Protein AF-A0A2C6L9K5-F1 (afdb_monomer_lite)

Sequence (132 aa):
MHTSPEGTAGSASRPSHSALRTPKPGSLGEHKHLQWDEEIIAEHDLERGTRMKIDEPPTPFHRRDSKDHGVSPAALQQCLEELQMNEQGQALSEAEVREKKRQEFEQRRRQHYNEFDEVKRMRETRQEDDED

Foldseek 3Di:
DDDDDDDPPPDPDDDDPDPPDDDDPPPPDDPDDDDDDVVVVVVVVVVVDDPDDDDDPDDPPPDPPDPDPPCDPVNVVVVVVPFDADPVRHGDDPVVVVVVVVVVVVVVVVVVPPVVVVVVVVVVVVVVVVPD

pLDDT: mean 74.31, std 14.26, range [39.09, 96.12]

Secondary structure (DSSP, 8-state):
------------------S--PPPTT-----PPP---HHHHHHHHHHT------PPPPPTT--TT----PPPHHHHHHHHHTSPBPTTSPBPPHHHHHHHHHHHHHHHHHHH--HHHHHHHHHHHHHHHT--

Organism: NCBI:txid483139

Structure (mmCIF, N/CA/C/O backbone):
data_AF-A0A2C6L9K5-F1
#
_entry.id   AF-A0A2C6L9K5-F1
#
loop_
_atom_site.group_PDB
_atom_site.id
_atom_site.type_symbol
_atom_site.label_atom_id
_atom_site.label_alt_id
_atom_site.label_comp_id
_atom_site.label_asym_id
_atom_site.label_entity_id
_atom_site.label_seq_id
_atom_site.pdbx_PDB_ins_code
_atom_site.Cartn_x
_atom_site.Cartn_y
_atom_site.Cartn_z
_atom_site.occupancy
_atom_site.B_iso_or_equiv
_atom_site.auth_seq_id
_atom_site.auth_comp_id
_atom_site.auth_asym_id
_atom_site.auth_atom_id
_atom_site.pdbx_PDB_model_num
ATOM 1 N N . MET A 1 1 ? -33.932 -58.974 -44.944 1.00 43.41 1 MET A N 1
ATOM 2 C CA . MET A 1 1 ? -33.874 -57.598 -45.475 1.00 43.41 1 MET A CA 1
ATOM 3 C C . MET A 1 1 ? -33.527 -56.698 -44.306 1.00 43.41 1 MET A C 1
ATOM 5 O O . MET A 1 1 ? -34.350 -56.558 -43.416 1.00 43.41 1 MET A O 1
ATOM 9 N N . HIS A 1 2 ? -32.278 -56.240 -44.229 1.00 39.09 2 HIS A N 1
ATOM 10 C CA . HIS A 1 2 ? -31.785 -55.420 -43.122 1.00 39.09 2 HIS A CA 1
ATOM 11 C C . HIS A 1 2 ? -31.795 -53.960 -43.576 1.00 39.09 2 HIS A C 1
ATOM 13 O O . HIS A 1 2 ? -31.129 -53.626 -44.552 1.00 39.09 2 HIS A O 1
ATOM 19 N N . THR A 1 3 ? -32.571 -53.116 -42.904 1.00 48.22 3 THR A N 1
ATOM 20 C CA . THR A 1 3 ? -32.540 -51.662 -43.075 1.00 48.22 3 THR A CA 1
ATOM 21 C C . THR A 1 3 ? -31.701 -51.075 -41.945 1.00 48.22 3 THR A C 1
ATOM 23 O O . THR A 1 3 ? -32.108 -51.124 -40.784 1.00 48.22 3 THR A O 1
ATOM 26 N N . SER A 1 4 ? -30.524 -50.553 -42.277 1.00 45.78 4 SER A N 1
ATOM 27 C CA . SER A 1 4 ? -29.720 -49.729 -41.372 1.00 45.78 4 SER A CA 1
ATOM 28 C C . SER A 1 4 ? -30.392 -48.363 -41.183 1.00 45.78 4 SER A C 1
ATOM 30 O O . SER A 1 4 ? -30.784 -47.765 -42.185 1.00 45.78 4 SER A O 1
ATOM 32 N N . PRO A 1 5 ? -30.506 -47.822 -39.959 1.00 57.69 5 PRO A N 1
ATOM 33 C CA . PRO A 1 5 ? -30.776 -46.405 -39.774 1.00 57.69 5 PRO A CA 1
ATOM 34 C C . PRO A 1 5 ? -29.468 -45.614 -39.929 1.00 57.69 5 PRO A C 1
ATOM 36 O O . PRO A 1 5 ? -28.486 -45.846 -39.225 1.00 57.69 5 PRO A O 1
ATOM 39 N N . GLU A 1 6 ? -29.464 -44.699 -40.892 1.00 43.16 6 GLU A N 1
ATOM 40 C CA . GLU A 1 6 ? -28.398 -43.737 -41.158 1.00 43.16 6 GLU A CA 1
ATOM 41 C C . GLU A 1 6 ? -28.315 -42.732 -39.998 1.00 43.16 6 GLU A C 1
ATOM 43 O O . GLU A 1 6 ? -29.263 -42.002 -39.709 1.00 43.16 6 GLU A O 1
ATOM 48 N N . GLY A 1 7 ? -27.191 -42.734 -39.281 1.00 43.41 7 GLY A N 1
ATOM 49 C CA . GLY A 1 7 ? -26.910 -41.762 -38.232 1.00 43.41 7 GLY A CA 1
ATOM 50 C C . GLY A 1 7 ? -26.453 -40.437 -38.835 1.00 43.41 7 GLY A C 1
ATOM 51 O O . GLY A 1 7 ? -25.311 -40.313 -39.270 1.00 43.41 7 GLY A O 1
ATOM 52 N N . THR A 1 8 ? -27.315 -39.422 -38.816 1.00 45.62 8 THR A N 1
ATOM 53 C CA . THR A 1 8 ? -26.937 -38.022 -39.058 1.00 45.62 8 THR A CA 1
ATOM 54 C C . THR A 1 8 ? -26.063 -37.507 -37.914 1.00 45.62 8 THR A C 1
ATOM 56 O O . THR A 1 8 ? -26.554 -36.983 -36.914 1.00 45.62 8 THR A O 1
ATOM 59 N N . ALA A 1 9 ? -24.746 -37.639 -38.064 1.00 44.59 9 ALA A N 1
ATOM 60 C CA . ALA A 1 9 ? -23.766 -36.941 -37.241 1.00 44.59 9 ALA A CA 1
ATOM 61 C C . ALA A 1 9 ? -23.684 -35.467 -37.680 1.00 44.59 9 ALA A C 1
ATOM 63 O O . ALA A 1 9 ? -22.845 -35.076 -38.490 1.00 44.59 9 ALA A O 1
ATOM 64 N N . GLY A 1 10 ? -24.582 -34.634 -37.148 1.00 43.12 10 GLY A N 1
ATOM 65 C CA . GLY A 1 10 ? -24.447 -33.181 -37.198 1.00 43.12 10 GLY A CA 1
ATOM 66 C C . GLY A 1 10 ? -23.250 -32.747 -36.353 1.00 43.12 10 GLY A C 1
ATOM 67 O O . GLY A 1 10 ? -23.335 -32.673 -35.131 1.00 43.12 10 GLY A O 1
ATOM 68 N N . SER A 1 11 ? -22.119 -32.496 -37.011 1.00 48.31 11 SER A N 1
ATOM 69 C CA . SER A 1 11 ? -20.886 -31.978 -36.416 1.00 48.31 11 SER A CA 1
ATOM 70 C C . SER A 1 11 ? -21.113 -30.585 -35.810 1.00 48.31 11 SER A C 1
ATOM 72 O O . SER A 1 11 ? -21.002 -29.570 -36.498 1.00 48.31 11 SER A O 1
ATOM 74 N N . ALA A 1 12 ? -21.405 -30.518 -34.511 1.00 54.41 12 ALA A N 1
ATOM 75 C CA . ALA A 1 12 ? -21.389 -29.271 -33.754 1.00 54.41 12 ALA A CA 1
ATOM 76 C C . ALA A 1 12 ? -19.933 -28.794 -33.585 1.00 54.41 12 ALA A C 1
ATOM 78 O O . ALA A 1 12 ? -19.200 -29.258 -32.711 1.00 54.41 12 ALA A O 1
ATOM 79 N N . SER A 1 13 ? -19.502 -27.872 -34.450 1.00 61.94 13 SER A N 1
ATOM 80 C CA . SER A 1 13 ? -18.225 -27.164 -34.320 1.00 61.94 13 SER A CA 1
ATOM 81 C C . SER A 1 13 ? -18.200 -26.398 -32.995 1.00 61.94 13 SER A C 1
ATOM 83 O O . SER A 1 13 ? -18.935 -25.426 -32.822 1.00 61.94 13 SER A O 1
ATOM 85 N N . ARG A 1 14 ? -17.352 -26.820 -32.051 1.00 59.69 14 ARG A N 1
ATOM 86 C CA . ARG A 1 14 ? -17.144 -26.099 -30.785 1.00 59.69 14 ARG A CA 1
ATOM 87 C C . ARG A 1 14 ? -16.553 -24.711 -31.088 1.00 59.69 14 ARG A C 1
ATOM 89 O O . ARG A 1 14 ? -15.656 -24.622 -31.928 1.00 59.69 14 ARG A O 1
ATOM 96 N N . PRO A 1 15 ? -17.011 -23.632 -30.432 1.00 63.59 15 PRO A N 1
ATOM 97 C CA . PRO A 1 15 ? -16.429 -22.310 -30.627 1.00 63.59 15 PRO A CA 1
ATOM 98 C C . PRO A 1 15 ? -14.961 -22.305 -30.181 1.00 63.59 15 PRO A C 1
ATOM 100 O O . PRO A 1 15 ? -14.629 -22.682 -29.057 1.00 63.59 15 PRO A O 1
ATOM 103 N N . SER A 1 16 ? -14.065 -21.873 -31.070 1.00 69.00 16 SER A N 1
ATOM 104 C CA . SER A 1 16 ? -12.657 -21.658 -30.747 1.00 69.00 16 SER A CA 1
ATOM 105 C C . SER A 1 16 ? -12.526 -20.400 -29.884 1.00 69.00 16 SER A C 1
ATOM 107 O O . SER A 1 16 ? -12.540 -19.277 -30.393 1.00 69.00 16 SER A O 1
ATOM 109 N N . HIS A 1 17 ? -12.407 -20.569 -28.569 1.00 65.44 17 HIS A N 1
ATOM 110 C CA . HIS A 1 17 ? -12.127 -19.476 -27.639 1.00 65.44 17 HIS A CA 1
ATOM 111 C C . HIS A 1 17 ? -10.640 -19.082 -27.709 1.00 65.44 17 HIS A C 1
ATOM 113 O O . HIS A 1 17 ? -9.873 -19.351 -26.791 1.00 65.44 17 HIS A O 1
ATOM 119 N N . SER A 1 18 ? -10.207 -18.467 -28.816 1.00 77.94 18 SER A N 1
ATOM 120 C CA . SER A 1 18 ? -8.896 -17.810 -28.867 1.00 77.94 18 SER A CA 1
ATOM 121 C C . SER A 1 18 ? -9.002 -16.424 -28.233 1.00 77.94 18 SER A C 1
ATOM 123 O O . SER A 1 18 ? -9.753 -15.572 -28.714 1.00 77.94 18 SER A O 1
ATOM 125 N N . ALA A 1 19 ? -8.243 -16.198 -27.161 1.00 78.44 19 ALA A N 1
ATOM 126 C CA . ALA A 1 19 ? -8.093 -14.881 -26.540 1.00 78.44 19 ALA A CA 1
ATOM 127 C C . ALA A 1 19 ? -7.252 -13.918 -27.402 1.00 78.44 19 ALA A C 1
ATOM 129 O O . ALA A 1 19 ? -7.346 -12.702 -27.250 1.00 78.44 19 ALA A O 1
ATOM 130 N N . LEU A 1 20 ? -6.467 -14.446 -28.347 1.00 78.44 20 LEU A N 1
ATOM 131 C CA . LEU A 1 20 ? -5.682 -13.658 -29.292 1.00 78.44 20 LEU A CA 1
ATOM 132 C C . LEU A 1 20 ? -6.592 -13.193 -30.435 1.00 78.44 20 LEU A C 1
ATOM 134 O O . LEU A 1 20 ? -6.711 -13.851 -31.470 1.00 78.44 20 LEU A O 1
ATOM 138 N N . ARG A 1 21 ? -7.276 -12.067 -30.225 1.00 75.88 21 ARG A N 1
ATOM 139 C CA . ARG A 1 21 ? -8.065 -11.381 -31.254 1.00 75.88 21 ARG A CA 1
ATOM 140 C C . ARG A 1 21 ? -7.282 -10.188 -31.780 1.00 75.88 21 ARG A C 1
ATOM 142 O O . ARG A 1 21 ? -7.051 -9.231 -31.049 1.00 75.88 21 ARG A O 1
ATOM 149 N N . THR A 1 22 ? -6.918 -10.217 -33.056 1.00 75.56 22 THR A N 1
ATOM 150 C CA . THR A 1 22 ? -6.464 -9.017 -33.760 1.00 75.56 22 THR A CA 1
ATOM 151 C C . THR A 1 22 ? -7.696 -8.246 -34.245 1.00 75.56 22 THR A C 1
ATOM 153 O O . THR A 1 22 ? -8.579 -8.834 -34.880 1.00 75.56 22 THR A O 1
ATOM 156 N N . PRO A 1 23 ? -7.839 -6.952 -33.910 1.00 70.88 23 PRO A N 1
ATOM 157 C CA . PRO A 1 23 ? -8.992 -6.179 -34.348 1.00 70.88 23 PRO A CA 1
ATOM 158 C C . PRO A 1 23 ? -8.961 -6.019 -35.872 1.00 70.88 23 PRO A C 1
ATOM 160 O O . PRO A 1 23 ? -7.924 -5.715 -36.462 1.00 70.88 23 PRO A O 1
ATOM 163 N N . LYS A 1 24 ? -10.110 -6.219 -36.525 1.00 75.94 24 LYS A N 1
ATOM 164 C CA . LYS A 1 24 ? -10.254 -5.959 -37.961 1.00 75.94 24 LYS A CA 1
ATOM 165 C C . LYS A 1 24 ? -10.119 -4.447 -38.206 1.00 75.94 24 LYS A C 1
ATOM 167 O O . LYS A 1 24 ? -10.793 -3.684 -37.508 1.00 75.94 24 LYS A O 1
ATOM 172 N N . PRO A 1 25 ? -9.311 -3.990 -39.181 1.00 65.50 25 PRO A N 1
ATOM 173 C CA . PRO A 1 25 ? -9.210 -2.566 -39.493 1.00 65.50 25 PRO A CA 1
ATOM 174 C C . PRO A 1 25 ? -10.597 -2.021 -39.869 1.00 65.50 25 PRO A C 1
ATOM 176 O O . PRO A 1 25 ? -11.270 -2.578 -40.735 1.00 65.50 25 PRO A O 1
ATOM 179 N N . GLY A 1 26 ? -11.045 -0.977 -39.165 1.00 66.00 26 GLY A N 1
ATOM 180 C CA . GLY A 1 26 ? -12.374 -0.366 -39.321 1.00 66.00 26 GLY A CA 1
ATOM 181 C C . GLY A 1 26 ? -13.439 -0.822 -38.314 1.00 66.00 26 GLY A C 1
ATOM 182 O O . GLY A 1 26 ? -14.517 -0.238 -38.270 1.00 66.00 26 GLY A O 1
ATOM 183 N N . SER A 1 27 ? -13.153 -1.818 -37.469 1.00 66.94 27 SER A N 1
ATOM 184 C CA . SER A 1 27 ? -13.991 -2.126 -36.308 1.00 66.94 27 SER A CA 1
ATOM 185 C C . SER A 1 27 ? -13.694 -1.110 -35.205 1.00 66.94 27 SER A C 1
ATOM 187 O O . SER A 1 27 ? -12.726 -1.287 -34.466 1.00 66.94 27 SER A O 1
ATOM 189 N N . LEU A 1 28 ? -14.526 -0.072 -35.067 1.00 61.03 28 LEU A N 1
ATOM 190 C CA . LEU A 1 28 ? -14.661 0.679 -33.812 1.00 61.03 28 LEU A CA 1
ATOM 191 C C . LEU A 1 28 ? -15.191 -0.309 -32.769 1.00 61.03 28 LEU A C 1
ATOM 193 O O . LEU A 1 28 ? -16.396 -0.455 -32.591 1.00 61.03 28 LEU A O 1
ATOM 197 N N . GLY A 1 29 ? -14.289 -1.104 -32.191 1.00 64.56 29 GLY A N 1
ATOM 198 C CA . GLY A 1 29 ? -14.646 -2.042 -31.140 1.00 64.56 29 GLY A CA 1
ATOM 199 C C . GLY A 1 29 ? -15.330 -1.259 -30.032 1.00 64.56 29 GLY A C 1
ATOM 200 O O . GLY A 1 29 ? -14.824 -0.211 -29.635 1.00 64.56 29 GLY A O 1
ATOM 201 N N . GLU A 1 30 ? -16.481 -1.743 -29.567 1.00 72.12 30 GLU A N 1
ATOM 202 C CA . GLU A 1 30 ? -17.107 -1.200 -28.366 1.00 72.12 30 GLU A CA 1
ATOM 203 C C . GLU A 1 30 ? -16.038 -1.123 -27.275 1.00 72.12 30 GLU A C 1
ATOM 205 O O . GLU A 1 30 ? -15.445 -2.139 -26.891 1.00 72.12 30 GLU A O 1
ATOM 210 N N . HIS A 1 31 ? -15.739 0.095 -26.830 1.00 73.31 31 HIS A N 1
ATOM 211 C CA . HIS A 1 31 ? -14.785 0.331 -25.761 1.00 73.31 31 HIS A CA 1
ATOM 212 C C . HIS A 1 31 ? -15.416 -0.170 -24.467 1.00 73.31 31 HIS A C 1
ATOM 214 O O . HIS A 1 31 ? -16.125 0.555 -23.776 1.00 73.31 31 HIS A O 1
ATOM 220 N N . LYS A 1 32 ? -15.199 -1.447 -24.160 1.00 80.69 32 LYS A N 1
ATOM 221 C CA . LYS A 1 32 ? -15.595 -2.007 -22.873 1.00 80.69 32 LYS A CA 1
ATOM 222 C C . LYS A 1 32 ? -14.782 -1.312 -21.790 1.00 80.69 32 LYS A C 1
ATOM 224 O O . LYS A 1 32 ? -13.557 -1.230 -21.884 1.00 80.69 32 LYS A O 1
ATOM 229 N N . HIS A 1 33 ? -15.471 -0.807 -20.780 1.00 86.00 33 HIS A N 1
ATOM 230 C CA . HIS A 1 33 ? -14.841 -0.214 -19.612 1.00 86.00 33 HIS A CA 1
ATOM 231 C C . HIS A 1 33 ? -14.578 -1.296 -18.567 1.00 86.00 33 HIS A C 1
ATOM 233 O O . HIS A 1 33 ? -15.354 -2.243 -18.434 1.00 86.00 33 HIS A O 1
ATOM 239 N N . LEU A 1 34 ? -13.461 -1.170 -17.854 1.00 90.94 34 LEU A N 1
ATOM 240 C CA . LEU A 1 34 ? -13.119 -2.069 -16.759 1.00 90.94 34 LEU A CA 1
ATOM 241 C C . LEU A 1 34 ? -14.087 -1.8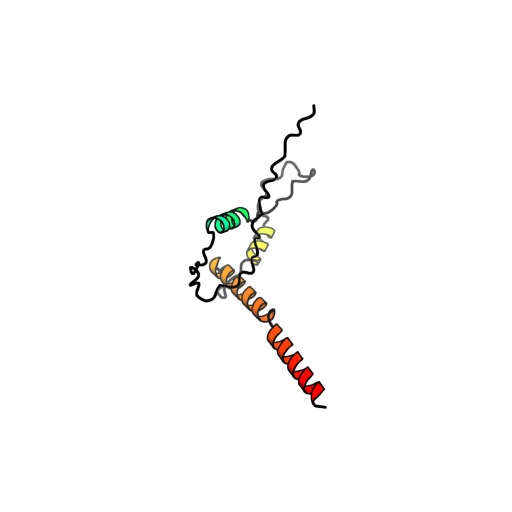23 -15.596 1.00 90.94 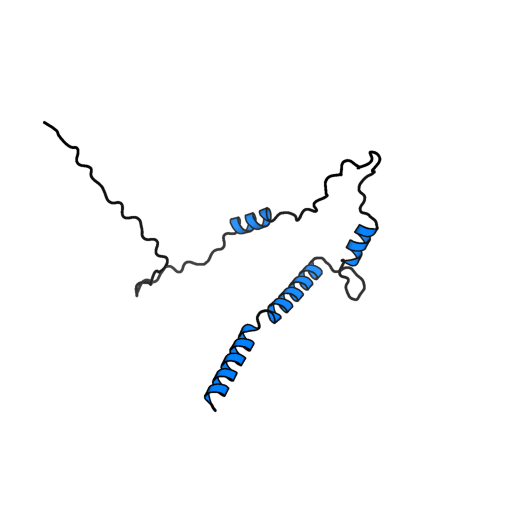34 LEU A C 1
ATOM 243 O O . LEU A 1 34 ? -14.261 -0.681 -15.175 1.00 90.94 34 LEU A O 1
ATOM 247 N N . GLN A 1 35 ? -14.708 -2.891 -15.099 1.00 91.62 35 GLN A N 1
ATOM 248 C CA . GLN A 1 35 ? -15.549 -2.877 -13.905 1.00 91.62 35 GLN A CA 1
ATOM 249 C C . GLN A 1 35 ? -14.999 -3.896 -12.912 1.00 91.62 35 GLN A C 1
ATOM 251 O O . GLN A 1 35 ? -14.582 -4.984 -13.313 1.00 91.62 35 GLN A O 1
ATOM 256 N N . TRP A 1 36 ? -14.966 -3.513 -11.640 1.00 93.44 36 TRP A N 1
ATOM 257 C CA . TRP A 1 36 ? -14.613 -4.407 -10.546 1.00 93.44 36 TRP A CA 1
ATOM 258 C C . TRP A 1 36 ? -15.864 -5.121 -10.051 1.00 93.44 36 TRP A C 1
ATOM 260 O O . TRP A 1 36 ? -16.953 -4.548 -10.047 1.00 93.44 36 TRP A O 1
ATOM 270 N N . ASP A 1 37 ? -15.692 -6.376 -9.657 1.00 93.06 37 ASP A N 1
ATOM 271 C CA . ASP A 1 37 ? -16.745 -7.157 -9.026 1.00 93.06 37 ASP A CA 1
ATOM 272 C C . ASP A 1 37 ? -16.702 -6.914 -7.512 1.00 93.06 37 ASP A C 1
ATOM 274 O O . ASP A 1 37 ? -15.940 -7.550 -6.781 1.00 93.06 37 ASP A O 1
ATOM 278 N N . GLU A 1 38 ? -17.461 -5.913 -7.063 1.00 94.75 38 GLU A N 1
ATOM 279 C CA . GLU A 1 38 ? -17.497 -5.492 -5.657 1.00 94.75 38 GLU A CA 1
ATOM 280 C C . GLU A 1 38 ? -18.072 -6.579 -4.736 1.00 94.75 38 GLU A C 1
ATOM 282 O O . GLU A 1 38 ? -17.701 -6.643 -3.564 1.00 94.75 38 GLU A O 1
ATOM 287 N N . GLU A 1 39 ? -18.940 -7.457 -5.253 1.00 90.19 39 GLU A N 1
ATOM 288 C CA . GLU A 1 39 ? -19.528 -8.555 -4.479 1.00 90.19 39 GLU A CA 1
ATOM 289 C C . GLU A 1 39 ? -18.449 -9.584 -4.125 1.00 90.19 39 GLU A C 1
ATOM 291 O O . GLU A 1 39 ? -18.266 -9.899 -2.950 1.00 90.19 39 GLU A O 1
ATOM 296 N N . ILE A 1 40 ? -17.638 -10.000 -5.105 1.00 87.44 40 ILE A N 1
ATOM 297 C CA . ILE A 1 40 ? -16.519 -10.934 -4.882 1.00 87.44 40 ILE A CA 1
ATOM 298 C C . ILE A 1 40 ? -15.452 -10.332 -3.956 1.00 87.44 40 ILE A C 1
ATOM 300 O O . ILE A 1 40 ? -14.867 -11.030 -3.122 1.00 87.44 40 ILE A O 1
ATOM 304 N N . ILE A 1 41 ? -15.172 -9.034 -4.090 1.00 85.44 41 ILE A N 1
ATOM 305 C CA . ILE A 1 41 ? -14.205 -8.350 -3.220 1.00 85.44 41 ILE A CA 1
ATOM 306 C C . ILE A 1 41 ? -14.714 -8.336 -1.771 1.00 85.44 41 ILE A C 1
ATOM 308 O O . ILE A 1 41 ? -13.954 -8.660 -0.855 1.00 85.44 41 ILE A O 1
ATOM 312 N N . ALA A 1 42 ? -15.994 -8.022 -1.561 1.00 85.94 42 ALA A N 1
ATOM 313 C CA . ALA A 1 42 ? -16.608 -8.027 -0.238 1.00 85.94 42 ALA A CA 1
ATOM 314 C C . ALA A 1 42 ? -16.668 -9.437 0.375 1.00 85.94 42 ALA A C 1
ATOM 316 O O . ALA A 1 42 ? -16.379 -9.598 1.562 1.00 85.94 42 ALA A O 1
ATOM 317 N N . GLU A 1 43 ? -16.985 -10.461 -0.424 1.00 84.81 43 GLU A N 1
ATOM 318 C CA . GLU A 1 43 ? -16.965 -11.867 -0.000 1.00 84.81 43 GLU A CA 1
ATOM 319 C C . GLU A 1 43 ? -15.579 -12.278 0.504 1.00 84.81 43 GLU A C 1
ATOM 321 O O . GLU A 1 43 ? -15.450 -12.809 1.608 1.00 84.81 43 GLU A O 1
ATOM 326 N N . HIS A 1 44 ? -14.519 -11.953 -0.238 1.00 80.00 44 HIS A N 1
ATOM 327 C CA . HIS A 1 44 ? -13.157 -12.269 0.184 1.00 80.00 44 HIS A CA 1
ATOM 328 C C . HIS A 1 44 ? -12.707 -11.513 1.440 1.00 80.00 44 HIS A C 1
ATOM 330 O O . HIS A 1 44 ? -11.952 -12.069 2.245 1.00 80.00 44 HIS A O 1
ATOM 336 N N . ASP A 1 45 ? -13.154 -10.275 1.641 1.00 78.56 45 ASP A N 1
ATOM 337 C CA . ASP A 1 45 ? -12.854 -9.525 2.864 1.00 78.56 45 ASP A CA 1
ATOM 338 C C . ASP A 1 45 ? -13.573 -10.110 4.093 1.00 78.56 45 ASP A C 1
ATOM 340 O O . ASP A 1 45 ? -13.009 -10.110 5.191 1.00 78.56 45 ASP A O 1
ATOM 344 N N . LEU A 1 46 ? -14.765 -10.687 3.913 1.00 77.69 46 LEU A N 1
ATOM 345 C CA . LEU A 1 46 ? -15.489 -11.424 4.955 1.00 77.69 46 LEU A CA 1
ATOM 346 C C . LEU A 1 46 ? -14.845 -12.793 5.243 1.00 77.69 46 LEU A C 1
ATOM 348 O O . LEU A 1 46 ? -14.664 -13.163 6.406 1.00 77.69 46 LEU A O 1
ATOM 352 N N . GLU A 1 47 ? -14.459 -13.534 4.201 1.00 65.25 47 GLU A N 1
ATOM 353 C CA . GLU A 1 47 ? -13.867 -14.877 4.302 1.00 65.25 47 GLU A CA 1
ATOM 354 C C . GLU A 1 47 ? -12.434 -14.883 4.845 1.00 65.25 47 GLU A C 1
ATOM 356 O O . GLU A 1 47 ? -11.999 -15.878 5.430 1.00 65.25 47 GLU A O 1
ATOM 361 N N . ARG A 1 48 ? -11.693 -13.773 4.717 1.00 66.19 48 ARG A N 1
ATOM 362 C CA . ARG A 1 48 ? -10.371 -13.623 5.354 1.00 66.19 48 ARG A CA 1
ATOM 363 C C . ARG A 1 48 ? -10.434 -13.670 6.887 1.00 66.19 48 ARG A C 1
ATOM 365 O O . ARG A 1 48 ? -9.412 -13.967 7.508 1.00 66.19 48 ARG A O 1
ATOM 372 N N . GLY A 1 49 ? -11.622 -13.461 7.469 1.00 65.12 49 GLY A N 1
ATOM 373 C CA . GLY A 1 49 ? -11.961 -13.743 8.864 1.00 65.12 49 GLY A CA 1
ATOM 374 C C . GLY A 1 49 ? -11.308 -12.829 9.910 1.00 65.12 49 GLY A C 1
ATOM 375 O O . GLY A 1 49 ? -10.331 -12.121 9.666 1.00 65.12 49 GLY A O 1
ATOM 376 N N . THR A 1 50 ? -11.829 -12.868 11.142 1.00 63.50 50 THR A N 1
ATOM 377 C CA . THR A 1 50 ? -11.118 -12.350 12.321 1.00 63.50 50 THR A CA 1
ATOM 378 C C . THR A 1 50 ? -9.940 -13.277 12.599 1.00 63.50 50 THR A C 1
ATOM 380 O O . THR A 1 50 ? -10.126 -14.476 12.797 1.00 63.50 50 THR A O 1
ATOM 383 N N . ARG A 1 51 ? -8.715 -12.751 12.629 1.00 64.19 51 ARG A N 1
ATOM 384 C CA . ARG A 1 51 ? -7.526 -13.515 13.028 1.00 64.19 51 ARG A CA 1
ATOM 385 C C . ARG A 1 51 ? -7.692 -13.990 14.481 1.00 64.19 51 ARG A C 1
ATOM 387 O O . ARG A 1 51 ? -7.381 -13.252 15.411 1.00 64.19 51 ARG A O 1
ATOM 394 N N . MET A 1 52 ? -8.216 -15.200 14.671 1.00 68.31 52 MET A N 1
ATOM 395 C CA . MET A 1 52 ? -8.446 -15.803 15.986 1.00 68.31 52 MET A CA 1
ATOM 396 C C . MET A 1 52 ? -7.116 -16.059 16.703 1.00 68.31 52 MET A C 1
ATOM 398 O O . MET A 1 52 ? -6.148 -16.506 16.083 1.00 68.31 52 MET A O 1
ATOM 402 N N . LYS A 1 53 ? -7.073 -15.829 18.022 1.00 64.31 53 LYS A N 1
ATOM 403 C CA . LYS A 1 53 ? -6.050 -16.451 18.871 1.00 64.31 53 LYS A CA 1
ATOM 404 C C . LYS A 1 53 ? -6.480 -17.891 19.124 1.00 64.31 53 LYS A C 1
ATOM 406 O O . LYS A 1 53 ? -7.615 -18.136 19.520 1.00 64.31 53 LYS A O 1
ATOM 411 N N . ILE A 1 54 ? -5.601 -18.832 18.805 1.00 68.88 54 ILE A N 1
ATOM 412 C CA . ILE A 1 54 ? -5.841 -20.245 19.074 1.00 68.88 54 ILE A CA 1
ATOM 413 C C . ILE A 1 54 ? -5.385 -20.475 20.510 1.00 68.88 54 ILE A C 1
ATOM 415 O O . ILE A 1 54 ? -4.184 -20.485 20.771 1.00 68.88 54 ILE A O 1
ATOM 419 N N . ASP A 1 55 ? -6.337 -20.613 21.424 1.00 68.56 55 ASP A N 1
ATOM 420 C CA . ASP A 1 55 ? -6.045 -21.078 22.774 1.00 68.56 55 ASP A CA 1
ATOM 421 C C . ASP A 1 55 ? -5.944 -22.606 22.731 1.00 68.56 55 ASP A C 1
ATOM 423 O O . ASP A 1 55 ? -6.871 -23.300 22.301 1.00 68.56 55 ASP A O 1
ATOM 427 N N . GLU A 1 56 ? -4.777 -23.135 23.099 1.00 75.50 56 GLU A N 1
ATOM 428 C CA . GLU A 1 56 ? -4.533 -24.576 23.114 1.00 75.50 56 GLU A CA 1
ATOM 429 C C . GLU A 1 56 ? -5.504 -25.283 24.069 1.00 75.50 56 GLU A C 1
ATOM 431 O O . GLU A 1 56 ? -5.823 -24.754 25.141 1.00 75.50 56 GLU A O 1
ATOM 436 N N . PRO A 1 57 ? -5.975 -26.495 23.726 1.00 69.75 57 PRO A N 1
ATOM 437 C CA . PRO A 1 57 ? -6.882 -27.208 24.600 1.00 69.75 57 PRO A CA 1
ATOM 438 C C . PRO A 1 57 ? -6.192 -27.528 25.932 1.00 69.75 57 PRO A C 1
ATOM 440 O O . PRO A 1 57 ? -5.020 -27.925 25.949 1.00 69.75 57 PRO A O 1
ATOM 443 N N . PRO A 1 58 ? -6.921 -27.420 27.056 1.00 70.75 58 PRO A N 1
ATOM 444 C CA . PRO A 1 58 ? -6.377 -27.758 28.351 1.00 70.75 58 PRO A CA 1
ATOM 445 C C . PRO A 1 58 ? -5.923 -29.216 28.357 1.00 70.75 58 PRO A C 1
ATOM 447 O O . PRO A 1 58 ? -6.709 -30.149 28.181 1.00 70.75 58 PRO A O 1
ATOM 450 N N . THR A 1 59 ? -4.622 -29.414 28.548 1.00 72.44 59 THR A N 1
ATOM 451 C CA . THR A 1 59 ? -4.028 -30.748 28.629 1.00 72.44 59 THR A CA 1
ATOM 452 C C . THR A 1 59 ? -4.635 -31.536 29.802 1.00 72.44 59 THR A C 1
ATOM 454 O O . THR A 1 59 ? -5.068 -30.923 30.783 1.00 72.44 59 THR A O 1
ATOM 457 N N . PRO A 1 60 ? -4.629 -32.885 29.776 1.00 77.81 60 PRO A N 1
ATOM 458 C CA . PRO A 1 60 ? -5.213 -33.736 30.828 1.00 77.81 60 PRO A CA 1
ATOM 459 C C . PRO A 1 60 ? -4.700 -33.502 32.263 1.00 77.81 60 PRO A C 1
ATOM 461 O O . PRO A 1 60 ? -5.243 -34.065 33.210 1.00 77.81 60 PRO A O 1
ATOM 464 N N . PHE A 1 61 ? -3.667 -32.674 32.439 1.00 64.38 61 PHE A N 1
ATOM 465 C CA . PHE A 1 61 ? -3.133 -32.243 33.730 1.00 64.38 61 PHE A CA 1
ATOM 466 C C . PHE A 1 61 ? -3.716 -30.907 34.235 1.00 64.38 61 PHE A C 1
ATOM 468 O O . PHE A 1 61 ? -3.248 -30.393 35.253 1.00 64.38 61 PHE A O 1
ATOM 475 N N . HIS A 1 62 ? -4.730 -30.335 33.571 1.00 68.12 62 HIS A N 1
ATOM 476 C CA . HIS A 1 62 ? -5.446 -29.157 34.070 1.00 68.12 62 HIS A CA 1
ATOM 477 C C . HIS A 1 62 ? -6.129 -29.468 35.410 1.00 68.12 62 HIS A C 1
ATOM 479 O O . HIS A 1 62 ? -7.066 -30.266 35.490 1.00 68.12 62 HIS A O 1
ATOM 485 N N . ARG A 1 63 ? -5.637 -28.854 36.494 1.00 64.06 63 ARG A N 1
ATOM 486 C CA . ARG A 1 63 ? -6.192 -29.040 37.841 1.00 64.06 63 ARG A CA 1
ATOM 487 C C . ARG A 1 63 ? -7.542 -28.324 37.961 1.00 64.06 63 ARG A C 1
ATOM 489 O O . ARG A 1 63 ? -7.691 -27.197 37.498 1.00 64.06 63 ARG A O 1
ATOM 496 N N . ARG A 1 64 ? -8.518 -28.986 38.596 1.00 56.38 64 ARG A N 1
ATOM 497 C CA . ARG A 1 64 ? -9.946 -28.594 38.690 1.00 56.38 64 ARG A CA 1
ATOM 498 C C . ARG A 1 64 ? -10.237 -27.283 39.449 1.00 56.38 64 ARG A C 1
ATOM 500 O O . ARG A 1 64 ? -11.396 -26.922 39.602 1.00 56.38 64 ARG A O 1
ATOM 507 N N . ASP A 1 65 ? -9.219 -26.580 39.919 1.00 61.53 65 ASP A N 1
ATOM 508 C CA . ASP A 1 65 ? -9.272 -25.338 40.696 1.00 61.53 65 ASP A CA 1
ATOM 509 C C . ASP A 1 65 ? -8.777 -24.104 39.918 1.00 61.53 65 ASP A C 1
ATOM 511 O O . ASP A 1 65 ? -8.633 -23.019 40.488 1.00 61.53 65 ASP A O 1
ATOM 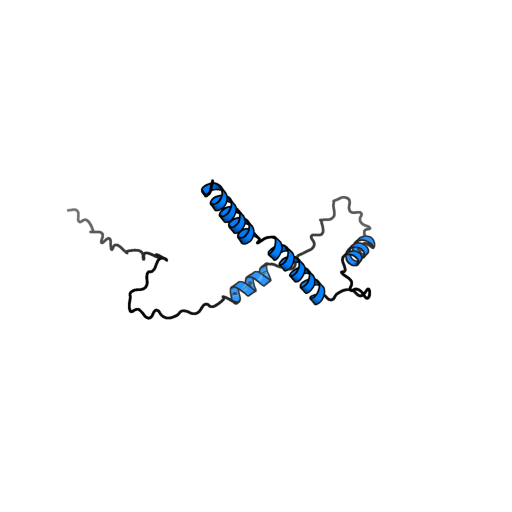515 N N . SER A 1 66 ? -8.550 -24.237 38.608 1.00 54.50 66 SER A N 1
ATOM 516 C CA . SER A 1 66 ? -8.151 -23.123 37.747 1.00 54.50 66 SER A CA 1
ATOM 517 C C . SER A 1 66 ? -9.319 -22.145 37.550 1.00 54.50 66 SER A C 1
ATOM 519 O O . SER A 1 66 ? -10.169 -22.303 36.677 1.00 54.50 66 SER A O 1
ATOM 521 N N . LYS A 1 67 ? -9.364 -21.130 38.425 1.00 56.75 67 LYS A N 1
ATOM 522 C CA . LYS A 1 67 ? -10.049 -19.851 38.199 1.00 56.75 67 LYS A CA 1
ATOM 523 C C . LYS A 1 67 ? -9.732 -19.363 36.790 1.00 56.75 67 LYS A C 1
ATOM 525 O O . LYS A 1 67 ? -8.582 -19.480 36.379 1.00 56.75 67 LYS A O 1
ATOM 530 N N . ASP A 1 68 ? -10.765 -18.828 36.142 1.00 54.28 68 ASP A N 1
ATOM 531 C CA . ASP A 1 68 ? -10.734 -17.798 35.101 1.00 54.28 68 ASP A CA 1
ATOM 532 C C . ASP A 1 68 ? -9.334 -17.539 34.533 1.00 54.28 68 ASP A C 1
ATOM 534 O O . ASP A 1 68 ? -8.460 -17.049 35.255 1.00 54.28 68 ASP A O 1
ATOM 538 N N . HIS A 1 69 ? -9.114 -17.880 33.261 1.00 55.09 69 HIS A N 1
ATOM 539 C CA . HIS A 1 69 ? -7.871 -17.575 32.554 1.00 55.09 69 HIS A CA 1
ATOM 540 C C . HIS A 1 69 ? -7.754 -16.055 32.370 1.00 55.09 69 HIS A C 1
ATOM 542 O O . HIS A 1 69 ? -7.911 -15.513 31.280 1.00 55.09 69 HIS A O 1
ATOM 548 N N . GLY A 1 70 ? -7.486 -15.356 33.469 1.00 56.97 70 GLY A N 1
ATOM 549 C CA . GLY A 1 70 ? -7.120 -13.962 33.479 1.00 56.97 70 GLY A CA 1
ATOM 550 C C . GLY A 1 70 ? -5.854 -13.796 32.656 1.00 56.97 70 GLY A C 1
ATOM 551 O O . GLY A 1 70 ? -4.919 -14.599 32.738 1.00 56.97 70 GLY A O 1
ATOM 552 N N . VAL A 1 71 ? -5.836 -12.741 31.849 1.00 60.88 71 VAL A N 1
ATOM 553 C CA . VAL A 1 71 ? -4.662 -12.345 31.078 1.00 60.88 71 VAL A CA 1
ATOM 554 C C . VAL A 1 71 ? -3.511 -12.171 32.064 1.00 60.88 71 VAL A C 1
ATOM 556 O O . VAL A 1 71 ? -3.615 -11.387 33.012 1.00 60.88 71 VAL A O 1
ATOM 559 N N . SER A 1 72 ? -2.437 -12.948 31.895 1.00 74.12 72 SER A N 1
ATOM 560 C CA . SER A 1 72 ? -1.331 -12.902 32.847 1.00 74.12 72 SER A CA 1
ATOM 561 C C . SER A 1 72 ? -0.748 -11.482 32.880 1.00 74.12 72 SER A C 1
ATOM 563 O O . SER A 1 72 ? -0.689 -10.824 31.835 1.00 74.12 72 SER A O 1
ATOM 565 N N . PRO A 1 73 ? -0.283 -10.992 34.042 1.00 74.38 73 PRO A N 1
ATOM 566 C CA . PRO A 1 73 ? 0.370 -9.688 34.120 1.00 74.38 73 PRO A CA 1
ATOM 567 C C . PRO A 1 73 ? 1.514 -9.542 33.107 1.00 74.38 73 PRO A C 1
ATOM 569 O O . PRO A 1 73 ? 1.700 -8.474 32.539 1.00 74.38 73 PRO A O 1
ATOM 572 N N . ALA A 1 74 ? 2.219 -10.637 32.808 1.00 73.69 74 ALA A N 1
ATOM 573 C CA . ALA A 1 74 ? 3.263 -10.674 31.790 1.00 73.69 74 ALA A CA 1
ATOM 574 C C . ALA A 1 74 ? 2.714 -10.549 30.357 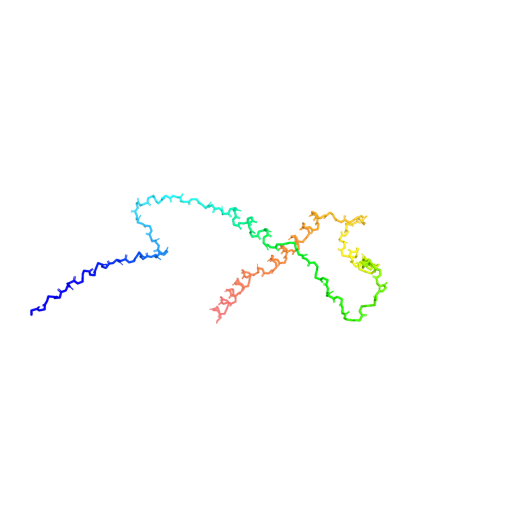1.00 73.69 74 ALA A C 1
ATOM 576 O O . ALA A 1 74 ? 3.296 -9.840 29.545 1.00 73.69 74 ALA A O 1
ATOM 577 N N . ALA A 1 75 ? 1.583 -11.189 30.043 1.00 73.00 75 ALA A N 1
ATOM 578 C CA . ALA A 1 75 ? 0.938 -11.068 28.735 1.00 73.00 75 ALA A CA 1
ATOM 579 C C . ALA A 1 75 ? 0.386 -9.650 28.503 1.00 73.00 75 ALA A C 1
ATOM 581 O O . ALA A 1 75 ? 0.484 -9.121 27.397 1.00 73.00 75 ALA A O 1
ATOM 582 N N . LEU A 1 76 ? -0.139 -9.010 29.554 1.00 73.44 76 LEU A N 1
ATOM 583 C CA . LEU A 1 76 ? -0.505 -7.591 29.531 1.00 73.44 76 LEU A CA 1
ATOM 584 C C . LEU A 1 76 ? 0.721 -6.695 29.346 1.00 73.44 76 LEU A C 1
ATOM 586 O O . LEU A 1 76 ? 0.669 -5.760 28.553 1.00 73.44 76 LEU A O 1
ATOM 590 N N . GLN A 1 77 ? 1.824 -6.999 30.030 1.00 74.38 77 GLN A N 1
ATOM 591 C CA . GLN A 1 77 ? 3.064 -6.237 29.913 1.00 74.38 77 GLN A CA 1
ATOM 592 C C . GLN A 1 77 ? 3.684 -6.342 28.515 1.00 74.38 77 GLN A C 1
ATOM 594 O O . GLN A 1 77 ? 4.088 -5.329 27.960 1.00 74.38 77 GLN A O 1
ATOM 599 N N . GLN A 1 78 ? 3.653 -7.521 27.896 1.00 73.56 78 GLN A N 1
ATOM 600 C CA . GLN A 1 78 ? 4.103 -7.709 26.517 1.00 73.56 78 GLN A CA 1
ATOM 601 C C . GLN A 1 78 ? 3.229 -6.938 25.515 1.00 73.56 78 GLN A C 1
ATOM 603 O O . GLN A 1 78 ? 3.748 -6.294 24.608 1.00 73.56 78 GLN A O 1
ATOM 608 N N . CYS A 1 79 ? 1.904 -6.940 25.703 1.00 65.56 79 CYS A N 1
ATOM 609 C CA . CYS A 1 79 ? 1.008 -6.125 24.876 1.00 65.56 79 CYS A CA 1
ATOM 610 C C . CYS A 1 79 ? 1.278 -4.624 25.058 1.00 65.56 79 CYS A C 1
ATOM 612 O O . CYS A 1 79 ? 1.162 -3.865 24.102 1.00 65.56 79 CYS A O 1
ATOM 614 N N . LEU A 1 80 ? 1.638 -4.201 26.272 1.00 70.31 80 LEU A N 1
ATOM 615 C CA . LEU A 1 80 ? 1.972 -2.815 26.584 1.00 70.31 80 LEU A CA 1
ATOM 616 C C . LEU A 1 80 ? 3.317 -2.393 25.968 1.00 70.31 80 LEU A C 1
ATOM 618 O O . LEU A 1 80 ? 3.430 -1.268 25.498 1.00 70.31 80 LEU A O 1
ATOM 622 N N . GLU A 1 81 ? 4.308 -3.284 25.924 1.00 66.25 81 GLU A N 1
ATOM 623 C CA . GLU A 1 81 ? 5.605 -3.042 25.271 1.00 66.25 81 GLU A CA 1
ATOM 624 C C . GLU A 1 81 ? 5.494 -2.982 23.737 1.00 66.25 81 GLU A C 1
ATOM 626 O O . GLU A 1 81 ? 6.245 -2.251 23.093 1.00 66.25 81 GLU A O 1
ATOM 631 N N . GLU A 1 82 ? 4.535 -3.698 23.140 1.00 65.56 82 GLU A N 1
ATOM 632 C CA . GLU A 1 82 ? 4.250 -3.633 21.698 1.00 65.56 82 GLU A CA 1
ATOM 633 C C . GLU A 1 82 ? 3.460 -2.378 21.279 1.00 65.56 82 GLU A C 1
ATOM 635 O O . GLU A 1 82 ? 3.380 -2.074 20.080 1.00 65.56 82 GLU A O 1
ATOM 640 N N . LEU A 1 83 ? 2.892 -1.622 22.229 1.00 69.44 83 LEU A N 1
ATOM 641 C CA . LEU A 1 83 ? 2.244 -0.349 21.922 1.00 69.44 83 LEU A CA 1
ATOM 642 C C . LEU A 1 83 ? 3.289 0.654 21.446 1.00 69.44 83 LEU A C 1
ATOM 644 O O . LEU A 1 83 ? 4.154 1.117 22.188 1.00 69.44 83 LEU A O 1
ATOM 648 N N . GLN A 1 84 ? 3.173 1.037 20.181 1.00 69.31 84 GLN A N 1
ATOM 649 C CA . GLN A 1 84 ? 3.994 2.095 19.624 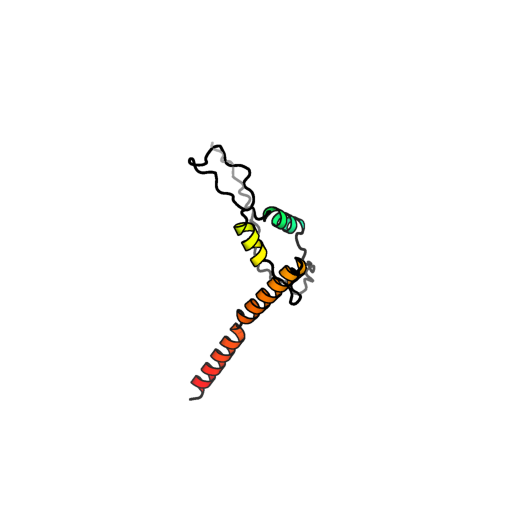1.00 69.31 84 GLN A CA 1
ATOM 650 C C . GLN A 1 84 ? 3.547 3.421 20.241 1.00 69.31 84 GLN A C 1
ATOM 652 O O . GLN A 1 84 ? 2.393 3.814 20.090 1.00 69.31 84 GLN A O 1
ATOM 657 N N . MET A 1 85 ? 4.449 4.090 20.954 1.00 80.00 85 MET A N 1
ATOM 658 C CA . MET A 1 85 ? 4.203 5.408 21.532 1.00 80.00 85 MET A CA 1
ATOM 659 C C . MET A 1 85 ? 4.766 6.514 20.639 1.00 80.00 85 MET A C 1
ATOM 661 O O . MET A 1 85 ? 5.758 6.313 19.935 1.00 80.00 85 MET A O 1
ATOM 665 N N . ASN A 1 86 ? 4.120 7.677 20.657 1.00 77.00 86 ASN A N 1
ATOM 666 C CA . ASN A 1 86 ? 4.655 8.901 20.074 1.00 77.00 86 ASN A CA 1
ATOM 667 C C . ASN A 1 86 ? 5.760 9.497 20.965 1.00 77.00 86 ASN A C 1
ATOM 669 O O . ASN A 1 86 ? 5.999 9.050 22.088 1.00 77.00 86 ASN A O 1
ATOM 673 N N . GLU A 1 87 ? 6.429 10.539 20.473 1.00 79.25 87 GLU A N 1
ATOM 674 C CA . GLU A 1 87 ? 7.525 11.205 21.193 1.00 79.25 87 GLU A CA 1
ATOM 675 C C . GLU A 1 87 ? 7.083 11.850 22.521 1.00 79.25 87 GLU A C 1
ATOM 677 O O . GLU A 1 87 ? 7.914 12.092 23.393 1.00 79.25 87 GLU A O 1
ATOM 682 N N . GLN A 1 88 ? 5.779 12.088 22.713 1.00 79.38 88 GLN A N 1
ATOM 683 C CA . GLN A 1 88 ? 5.206 12.581 23.970 1.00 79.38 88 GLN A CA 1
ATOM 684 C C . GLN A 1 88 ? 4.859 11.463 24.973 1.00 79.38 88 GLN A C 1
ATOM 686 O O . GLN A 1 88 ? 4.306 11.748 26.035 1.00 79.38 88 GLN A O 1
ATOM 691 N N . GLY A 1 89 ? 5.168 10.198 24.662 1.00 78.75 89 GLY A N 1
ATOM 692 C CA . GLY A 1 89 ? 4.888 9.050 25.530 1.00 78.75 89 GLY A CA 1
ATOM 693 C C . GLY A 1 89 ? 3.416 8.624 25.555 1.00 78.75 89 GLY A C 1
ATOM 694 O O . GLY A 1 89 ? 2.989 7.938 26.481 1.00 78.75 89 GLY A O 1
ATOM 695 N N . GLN A 1 90 ? 2.621 9.034 24.564 1.00 79.50 90 GLN A N 1
ATOM 696 C CA . GLN A 1 90 ? 1.236 8.594 24.390 1.00 79.50 90 GLN A CA 1
ATOM 697 C C . GLN A 1 90 ? 1.182 7.445 23.381 1.00 79.50 90 GLN A C 1
ATOM 699 O O . GLN A 1 90 ? 1.933 7.437 22.408 1.00 79.50 90 GLN A O 1
ATOM 704 N N . ALA A 1 91 ? 0.285 6.479 23.583 1.00 80.44 91 ALA A N 1
ATOM 705 C CA . ALA A 1 91 ? 0.065 5.419 22.602 1.00 80.44 91 ALA A CA 1
ATOM 706 C C . ALA A 1 91 ? -0.415 6.014 21.267 1.00 80.44 91 ALA A C 1
ATOM 708 O O . ALA A 1 91 ? -1.327 6.843 21.253 1.00 80.44 91 ALA A O 1
ATOM 709 N N . LEU A 1 92 ? 0.192 5.581 20.160 1.00 80.75 92 LEU A N 1
ATOM 710 C CA . LEU A 1 92 ? -0.259 5.927 18.817 1.00 80.75 92 LEU A CA 1
ATOM 711 C C . LEU A 1 92 ? -1.669 5.385 18.595 1.00 80.75 92 LEU A C 1
ATOM 713 O O . LEU A 1 92 ? -1.996 4.261 18.988 1.00 80.75 92 LEU A O 1
ATOM 717 N N . SER A 1 93 ? -2.498 6.175 17.926 1.00 85.56 93 SER A N 1
ATOM 718 C CA . SER A 1 93 ? -3.800 5.715 17.466 1.00 85.56 93 SER A CA 1
ATOM 719 C C . SER A 1 93 ? -3.648 4.567 16.467 1.00 85.56 93 SER A C 1
ATOM 721 O O . SER A 1 93 ? -2.632 4.417 15.785 1.00 85.56 93 SER A O 1
ATOM 723 N N . 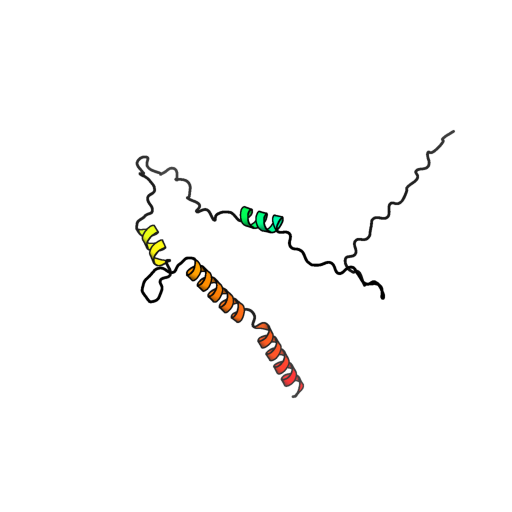GLU A 1 94 ? -4.695 3.760 16.321 1.00 79.19 94 GLU A N 1
ATOM 724 C CA . GLU A 1 94 ? -4.710 2.667 15.346 1.00 79.19 94 GLU A CA 1
ATOM 725 C C . GLU A 1 94 ? -4.451 3.161 13.910 1.00 79.19 94 GLU A C 1
ATOM 727 O O . GLU A 1 94 ? -3.761 2.500 13.130 1.00 79.19 94 GLU A O 1
ATOM 732 N N . ALA A 1 95 ? -4.939 4.362 13.581 1.00 83.81 95 ALA A N 1
ATOM 733 C CA . ALA A 1 95 ? -4.675 5.017 12.305 1.00 83.81 95 ALA A CA 1
ATOM 734 C C . ALA A 1 95 ? -3.179 5.323 12.117 1.00 83.81 95 ALA A C 1
ATOM 736 O O . ALA A 1 95 ? -2.627 5.027 11.059 1.00 83.81 95 ALA A O 1
ATOM 737 N N . GLU A 1 96 ? -2.509 5.841 13.147 1.00 86.19 96 GLU A N 1
ATOM 738 C CA . GLU A 1 96 ? -1.071 6.136 13.118 1.00 86.19 96 GLU A CA 1
ATOM 739 C C . GLU A 1 96 ? -0.216 4.864 13.050 1.00 86.19 96 GLU A C 1
ATOM 741 O O . GLU A 1 96 ? 0.765 4.812 12.308 1.00 86.19 96 GLU A O 1
ATOM 746 N N . VAL A 1 97 ? -0.607 3.798 13.752 1.00 84.44 97 VAL A N 1
ATOM 747 C CA . VAL A 1 97 ? 0.069 2.493 13.654 1.00 84.44 97 VAL A CA 1
ATOM 748 C C . VAL A 1 97 ? -0.063 1.921 12.240 1.00 84.44 97 VAL A C 1
ATOM 750 O O . VAL A 1 97 ? 0.904 1.400 11.675 1.00 84.44 97 VAL A O 1
ATOM 753 N N . ARG A 1 98 ? -1.253 2.023 11.634 1.00 82.94 98 ARG A N 1
ATOM 754 C CA . ARG A 1 98 ? -1.498 1.574 10.255 1.00 82.94 98 ARG A CA 1
ATOM 755 C C . ARG A 1 98 ? -0.693 2.390 9.247 1.00 82.94 98 ARG A C 1
ATOM 757 O O . ARG A 1 98 ? -0.126 1.820 8.316 1.00 82.94 98 ARG A O 1
ATOM 764 N N . GLU A 1 99 ? -0.626 3.699 9.455 1.00 88.62 99 GLU A N 1
ATOM 765 C CA . GLU A 1 99 ? 0.177 4.634 8.673 1.00 88.62 99 GLU A CA 1
ATOM 766 C C . GLU A 1 99 ? 1.663 4.269 8.724 1.00 88.62 99 GLU A C 1
ATOM 768 O O . GLU A 1 99 ? 2.279 4.054 7.682 1.00 88.62 99 GLU A O 1
ATOM 773 N N . LYS A 1 100 ? 2.220 4.090 9.926 1.00 86.50 100 LYS A N 1
ATOM 774 C CA . LYS A 1 100 ? 3.625 3.720 10.119 1.00 86.50 100 LYS A CA 1
ATOM 775 C C . LYS A 1 100 ? 3.970 2.399 9.434 1.00 86.50 100 LYS A C 1
ATOM 777 O O . LYS A 1 100 ? 4.952 2.325 8.700 1.00 86.50 100 LYS A O 1
ATOM 782 N N . LYS A 1 101 ? 3.127 1.371 9.592 1.00 86.12 101 LYS A N 1
ATOM 783 C CA . LYS A 1 101 ? 3.307 0.081 8.900 1.00 86.12 101 LYS A CA 1
ATOM 784 C C . LYS A 1 101 ? 3.294 0.234 7.380 1.00 86.12 101 LYS A C 1
ATOM 786 O O . LYS A 1 101 ? 4.072 -0.427 6.693 1.00 86.12 101 LYS A O 1
ATOM 791 N N . ARG A 1 102 ? 2.429 1.103 6.844 1.00 89.81 102 ARG A N 1
ATOM 792 C CA . ARG A 1 102 ? 2.395 1.391 5.406 1.00 89.81 102 ARG A CA 1
ATOM 793 C C . ARG A 1 102 ? 3.691 2.058 4.949 1.00 89.81 102 ARG A C 1
ATOM 795 O O . ARG A 1 102 ? 4.290 1.590 3.986 1.00 89.81 102 ARG A O 1
ATOM 802 N N . GLN A 1 103 ? 4.158 3.074 5.670 1.00 93.00 103 GLN A N 1
ATOM 803 C CA . GLN A 1 103 ? 5.408 3.772 5.359 1.00 93.00 103 GLN A CA 1
ATOM 804 C C . GLN A 1 103 ? 6.624 2.840 5.421 1.00 93.00 103 GLN A C 1
ATOM 806 O O . GLN A 1 103 ? 7.491 2.896 4.551 1.00 93.00 103 GLN A O 1
ATOM 811 N N . GLU A 1 104 ? 6.703 1.962 6.422 1.00 90.81 104 GLU A N 1
ATOM 812 C CA . GLU A 1 104 ? 7.766 0.954 6.524 1.00 90.81 104 GLU A CA 1
ATOM 813 C C . GLU A 1 104 ? 7.740 -0.013 5.333 1.00 90.81 104 GLU A C 1
ATOM 815 O O . GLU A 1 104 ? 8.781 -0.318 4.745 1.00 90.81 104 GLU A O 1
ATOM 820 N N . PHE A 1 105 ? 6.552 -0.478 4.936 1.00 92.69 105 PHE A N 1
ATOM 821 C CA . PHE A 1 105 ? 6.403 -1.357 3.780 1.00 92.69 105 PHE A CA 1
ATOM 822 C C . PHE A 1 105 ? 6.800 -0.661 2.474 1.00 92.69 105 PHE A C 1
ATOM 824 O O . PHE A 1 105 ? 7.532 -1.241 1.674 1.00 92.69 105 PHE A O 1
ATOM 831 N N . GLU A 1 106 ? 6.370 0.582 2.266 1.00 94.81 106 GLU A N 1
ATOM 832 C CA . GLU A 1 106 ? 6.737 1.380 1.093 1.00 94.81 106 GLU A CA 1
ATOM 833 C C . GLU A 1 106 ? 8.251 1.601 1.006 1.00 94.81 106 GLU A C 1
ATOM 835 O O . GLU A 1 106 ? 8.833 1.439 -0.067 1.00 94.81 106 GLU A O 1
ATOM 840 N N . GLN A 1 107 ? 8.911 1.884 2.133 1.00 94.00 107 GLN A N 1
ATOM 841 C CA . GLN A 1 107 ? 10.369 2.008 2.197 1.00 94.00 107 GLN A CA 1
ATOM 842 C C . GLN A 1 107 ? 11.072 0.702 1.825 1.00 94.00 107 GLN A C 1
ATOM 844 O O . GLN A 1 107 ? 11.963 0.704 0.974 1.00 94.00 107 GLN A O 1
ATOM 849 N N . ARG A 1 108 ? 10.646 -0.427 2.406 1.00 94.75 108 ARG A N 1
ATOM 850 C CA . ARG A 1 108 ? 11.191 -1.751 2.064 1.00 94.75 108 ARG A CA 1
ATOM 851 C C . ARG A 1 108 ? 10.974 -2.080 0.595 1.00 94.75 108 ARG A C 1
ATOM 853 O O . ARG A 1 108 ? 11.881 -2.572 -0.065 1.00 94.75 108 ARG A O 1
ATOM 860 N N . ARG A 1 109 ? 9.786 -1.784 0.073 1.00 95.81 109 ARG A N 1
ATOM 861 C CA . ARG A 1 109 ? 9.440 -2.005 -1.329 1.00 95.81 109 ARG A CA 1
ATOM 862 C C . ARG A 1 109 ? 10.321 -1.169 -2.254 1.00 95.81 109 ARG A C 1
ATOM 864 O O . ARG A 1 109 ? 10.812 -1.696 -3.244 1.00 95.81 109 ARG A O 1
ATOM 871 N N . ARG A 1 110 ? 10.557 0.099 -1.916 1.00 93.94 110 ARG A N 1
ATOM 872 C CA . ARG A 1 110 ? 11.462 0.981 -2.663 1.00 93.94 110 ARG A CA 1
ATOM 873 C C . ARG A 1 110 ? 12.888 0.435 -2.707 1.00 93.94 110 ARG A C 1
ATOM 875 O O . ARG A 1 110 ? 13.525 0.531 -3.743 1.00 93.94 110 ARG A O 1
ATOM 882 N N . GLN A 1 111 ? 13.381 -0.109 -1.598 1.00 92.56 111 GLN A N 1
ATOM 883 C CA . GLN A 1 111 ? 14.712 -0.720 -1.545 1.00 92.56 111 GLN A CA 1
ATOM 884 C C . GLN A 1 111 ? 14.774 -2.053 -2.302 1.00 92.56 111 GLN A C 1
ATOM 886 O O . GLN A 1 111 ? 15.812 -2.375 -2.865 1.00 92.56 111 GLN A O 1
ATOM 891 N N . HIS A 1 112 ? 13.683 -2.825 -2.299 1.00 96.12 112 HIS A N 1
ATOM 892 C CA . HIS A 1 112 ? 13.621 -4.143 -2.931 1.00 96.12 112 HIS A CA 1
ATOM 893 C C . HIS A 1 112 ? 13.613 -4.077 -4.460 1.00 96.12 112 HIS A C 1
ATOM 895 O O . HIS A 1 112 ? 14.273 -4.891 -5.091 1.00 96.12 112 HIS A O 1
ATOM 901 N N . TYR A 1 113 ? 12.878 -3.125 -5.038 1.00 95.19 113 TYR A N 1
ATOM 902 C CA . TYR A 1 113 ? 12.777 -2.962 -6.489 1.00 95.19 113 TYR A CA 1
ATOM 903 C C . TYR A 1 113 ? 13.867 -2.013 -7.017 1.00 95.19 113 TYR A C 1
ATOM 905 O O . TYR A 1 113 ? 13.591 -0.863 -7.367 1.00 95.19 113 TYR A O 1
ATOM 913 N N . ASN A 1 114 ? 15.117 -2.483 -7.008 1.00 94.25 114 ASN A N 1
ATOM 914 C CA . ASN A 1 114 ? 16.314 -1.772 -7.477 1.00 94.25 114 ASN A CA 1
ATOM 915 C C . ASN A 1 114 ? 16.825 -2.278 -8.847 1.00 94.25 114 ASN A C 1
ATOM 917 O O . ASN A 1 114 ? 17.927 -1.924 -9.269 1.00 94.25 114 ASN A O 1
ATOM 921 N N . GLU A 1 115 ? 16.043 -3.093 -9.562 1.00 92.12 115 GLU A N 1
ATOM 922 C CA . GLU A 1 115 ? 16.496 -3.848 -10.739 1.00 92.12 115 GLU A CA 1
ATOM 923 C C . GLU A 1 115 ? 16.959 -2.949 -11.891 1.00 92.12 115 GLU A C 1
ATOM 925 O O . GLU A 1 115 ? 17.830 -3.326 -12.672 1.00 92.12 115 GLU A O 1
ATOM 930 N N . PHE A 1 116 ? 16.403 -1.741 -12.006 1.00 90.62 116 PHE A N 1
ATOM 931 C CA . PHE A 1 116 ? 16.819 -0.778 -13.025 1.00 90.62 116 PHE A CA 1
ATOM 932 C C . PHE A 1 116 ? 18.289 -0.369 -12.871 1.00 90.62 116 PHE A C 1
ATOM 934 O O . PHE A 1 116 ? 19.013 -0.300 -13.866 1.00 90.62 116 PHE A O 1
ATOM 941 N N . ASP A 1 117 ? 18.741 -0.143 -11.636 1.00 88.56 117 ASP A N 1
ATOM 942 C CA . ASP A 1 117 ? 20.124 0.240 -11.354 1.00 88.56 117 ASP A CA 1
ATOM 943 C C . ASP A 1 117 ? 21.079 -0.926 -11.650 1.00 88.56 117 ASP A C 1
ATOM 945 O O . ASP A 1 117 ? 22.149 -0.733 -12.232 1.00 88.56 117 ASP A O 1
ATOM 949 N N . GLU A 1 118 ? 20.663 -2.156 -11.333 1.00 89.62 118 GLU A N 1
ATOM 950 C CA . GLU A 1 118 ? 21.433 -3.362 -11.645 1.00 89.62 118 GLU A CA 1
ATOM 951 C C . GLU A 1 118 ? 21.550 -3.593 -13.156 1.00 89.62 118 GLU A C 1
ATOM 953 O O . GLU A 1 118 ? 22.647 -3.846 -13.658 1.00 89.62 118 GLU A O 1
ATOM 958 N N . VAL A 1 119 ? 20.452 -3.438 -13.904 1.00 92.12 119 VAL A N 1
ATOM 959 C CA . VAL A 1 119 ? 20.444 -3.562 -15.371 1.00 92.12 119 VAL A CA 1
ATOM 960 C C . VAL A 1 119 ? 21.285 -2.468 -16.023 1.00 92.12 119 VAL A C 1
ATOM 962 O O . VAL A 1 119 ? 22.015 -2.743 -16.978 1.00 92.12 119 VAL A O 1
ATOM 965 N N . LYS A 1 120 ? 21.223 -1.235 -15.511 1.00 92.69 120 LYS A N 1
ATOM 966 C CA . LYS A 1 120 ? 22.048 -0.128 -15.999 1.00 92.69 120 LYS A CA 1
ATOM 967 C C . LYS A 1 120 ? 23.539 -0.440 -15.842 1.00 92.69 120 LYS A C 1
ATOM 969 O O . LYS A 1 120 ? 24.270 -0.352 -16.825 1.00 92.69 120 LYS A O 1
ATOM 974 N N . ARG A 1 121 ? 23.962 -0.907 -14.663 1.00 92.00 121 ARG A N 1
ATOM 975 C CA . ARG A 1 121 ? 25.356 -1.305 -14.405 1.00 92.00 121 ARG A CA 1
ATOM 976 C C . ARG A 1 121 ? 25.810 -2.467 -15.297 1.00 92.00 121 ARG A C 1
ATOM 978 O O . ARG A 1 121 ? 26.921 -2.449 -15.817 1.00 92.00 121 ARG A O 1
ATOM 985 N N . MET A 1 122 ? 24.954 -3.468 -15.511 1.00 89.38 122 MET A N 1
ATOM 986 C CA . MET A 1 122 ? 25.240 -4.595 -16.416 1.00 89.38 122 MET A CA 1
ATOM 987 C C . MET A 1 122 ? 25.396 -4.152 -17.878 1.00 89.38 122 MET A C 1
ATOM 989 O O . MET A 1 122 ? 26.136 -4.763 -18.643 1.00 89.38 122 MET A O 1
ATOM 993 N N . ARG A 1 123 ? 24.684 -3.097 -18.289 1.00 90.06 123 ARG A N 1
ATOM 994 C CA . ARG A 1 123 ? 24.802 -2.539 -19.638 1.00 90.06 123 ARG A CA 1
ATOM 995 C C . ARG A 1 123 ? 26.085 -1.732 -19.821 1.00 90.06 123 ARG A C 1
ATOM 997 O O . ARG A 1 123 ? 26.687 -1.842 -20.880 1.00 90.06 123 ARG A O 1
ATOM 1004 N N . GLU A 1 124 ? 26.465 -0.938 -18.824 1.00 88.69 124 GLU A N 1
ATOM 1005 C CA . GLU A 1 124 ? 27.695 -0.133 -18.840 1.00 88.69 124 GLU A CA 1
ATOM 1006 C C . GLU A 1 124 ? 28.936 -1.034 -18.846 1.00 88.69 124 GLU A C 1
ATOM 1008 O O . GLU A 1 124 ? 29.746 -0.930 -19.756 1.00 88.69 124 GLU A O 1
ATOM 1013 N N . THR A 1 125 ? 29.006 -2.016 -17.942 1.00 86.12 125 THR A N 1
ATOM 1014 C CA . THR A 1 125 ? 30.102 -3.011 -17.920 1.00 86.12 125 THR A CA 1
ATOM 1015 C C . THR A 1 125 ? 30.254 -3.763 -19.242 1.00 86.12 125 THR A C 1
ATOM 1017 O O . THR A 1 125 ? 31.362 -3.937 -19.729 1.00 86.12 125 THR A O 1
ATOM 1020 N N . ARG A 1 126 ? 29.145 -4.147 -19.885 1.00 81.50 126 ARG A N 1
ATOM 1021 C CA . ARG A 1 126 ? 29.202 -4.789 -21.204 1.00 81.50 126 ARG A CA 1
ATOM 1022 C C . ARG A 1 126 ? 29.721 -3.860 -22.308 1.00 81.50 126 ARG A C 1
ATOM 1024 O O . ARG A 1 126 ? 30.312 -4.349 -23.257 1.00 81.50 126 ARG A O 1
ATOM 1031 N N . GLN A 1 127 ? 29.452 -2.557 -22.226 1.00 76.75 127 GLN A N 1
ATOM 1032 C CA . GLN A 1 127 ? 29.984 -1.588 -23.191 1.00 76.75 127 GLN A CA 1
ATOM 1033 C C . GLN A 1 127 ? 31.478 -1.346 -22.976 1.00 76.75 127 GLN A C 1
ATOM 1035 O O . GLN A 1 127 ? 32.199 -1.227 -23.955 1.00 76.75 127 GLN A O 1
ATOM 1040 N N . GLU A 1 128 ? 31.928 -1.324 -21.720 1.00 71.00 128 GLU A N 1
ATOM 1041 C CA . GLU A 1 128 ? 33.347 -1.208 -21.371 1.00 71.00 128 GLU A CA 1
ATOM 1042 C C . GLU A 1 128 ? 34.150 -2.432 -21.850 1.00 71.00 128 GLU A C 1
ATOM 1044 O O . GLU A 1 128 ? 35.211 -2.258 -22.438 1.00 71.00 128 GLU A O 1
ATOM 1049 N N . ASP A 1 129 ? 33.617 -3.653 -21.699 1.00 69.25 129 ASP A N 1
ATOM 1050 C CA . ASP A 1 129 ? 34.261 -4.890 -22.184 1.00 69.25 129 ASP A CA 1
ATOM 1051 C C . ASP A 1 129 ? 34.378 -4.970 -23.728 1.00 69.25 129 ASP A C 1
ATOM 1053 O O . ASP A 1 129 ? 35.201 -5.730 -24.237 1.00 69.25 129 ASP A O 1
ATOM 1057 N N . ASP A 1 130 ? 33.549 -4.230 -24.480 1.00 67.56 130 ASP A N 1
ATOM 1058 C CA . ASP A 1 130 ? 33.559 -4.191 -25.955 1.00 67.56 130 ASP A CA 1
ATOM 1059 C C . ASP A 1 130 ? 34.491 -3.077 -26.521 1.00 67.56 130 ASP A C 1
ATOM 1061 O O . ASP A 1 130 ? 34.695 -3.020 -27.738 1.00 67.56 130 ASP A O 1
ATOM 1065 N N . GLU A 1 131 ? 35.029 -2.176 -25.680 1.00 64.81 131 GLU A N 1
ATOM 1066 C CA . GLU A 1 131 ? 35.856 -1.013 -26.077 1.00 64.81 131 GLU A CA 1
ATOM 1067 C C . GLU A 1 131 ? 37.389 -1.193 -25.882 1.00 64.81 131 GLU A C 1
ATOM 1069 O O . GLU A 1 131 ? 38.142 -0.300 -26.287 1.00 64.81 131 GLU A O 1
ATOM 1074 N N . ASP A 1 132 ? 37.854 -2.339 -25.360 1.00 53.25 132 ASP A N 1
ATOM 1075 C CA . ASP A 1 132 ? 39.275 -2.771 -25.258 1.00 53.25 132 ASP A CA 1
ATOM 1076 C C . ASP A 1 132 ? 39.637 -3.890 -26.268 1.00 53.25 132 ASP A C 1
ATOM 1078 O O . ASP A 1 132 ? 40.809 -3.936 -26.725 1.00 53.25 132 ASP A O 1
#

InterPro domains:
  IPR007062 Protein phosphatase inhibitor 2 (IPP-2) [PF04979] (34-132)
  IPR007062 Protein phosphatase inhibitor 2 (IPP-2) [PTHR12398] (24-131)

Radius of gyration: 32.83 Å; chains: 1; bounding box: 73×70×86 Å